Protein AF-H0J2V7-F1 (afdb_monomer)

Nearest PDB structures (foldseek):
  7k38-assembly1_A  TM=9.794E-01  e=1.694E-04  Pisum sativum
  5z82-assembly1_A  TM=9.836E-01  e=2.719E-04  Striga hermonthica
  6k5e-assembly1_A  TM=9.897E-01  e=2.897E-03  Klebsiella pneumoniae
  4nmw-assembly1_A  TM=9.707E-01  e=5.324E-03  Salmonella enterica subsp. enterica serovar Typhimurium str. LT2
  4etw-as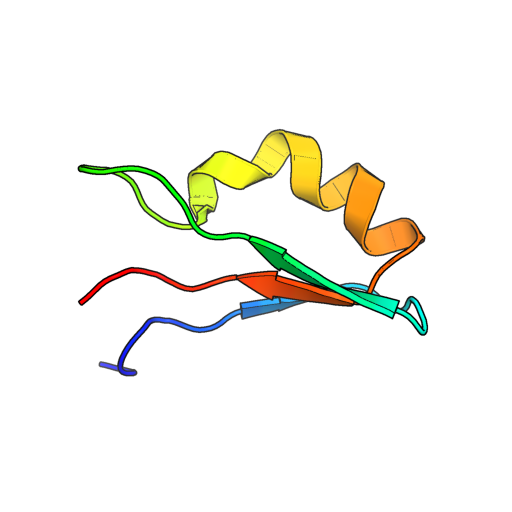sembly2_C  TM=9.997E-01  e=1.047E-02  Shigella flexneri

pLDDT: mean 95.74, std 6.28, range [57.41, 98.69]

Sequence (48 aa):
MLRNNVTIIGTGEKTLMLAHGFGCDQNMWKYIAPQLKERYTLVLFDYV

Foldseek 3Di:
DDPFAKDKAADAPAEDEDDDDPPDAQCVCVPPCVVVRPHHTYIGTGDD

Solvent-accessible surface area (backbone atoms only — not comparable to full-atom values): 2949 Å² total; per-residue (Å²): 134,70,85,39,60,72,45,79,47,54,79,23,96,50,78,46,78,52,77,59,64,89,98,63,44,48,70,80,41,69,86,53,47,71,71,46,24,75,62,18,21,35,42,34,31,30,90,126

Structure (mmCIF, N/CA/C/O backbone):
data_AF-H0J2V7-F1
#
_entry.id   AF-H0J2V7-F1
#
loop_
_atom_site.group_PDB
_atom_site.id
_atom_site.type_symbol
_atom_site.label_atom_id
_atom_site.label_alt_id
_atom_site.label_comp_id
_atom_site.label_asym_id
_atom_site.label_entity_id
_atom_site.label_seq_id
_atom_site.pdbx_PDB_ins_code
_atom_site.Cartn_x
_atom_site.Cartn_y
_atom_site.Cartn_z
_atom_site.occupancy
_atom_site.B_iso_or_equiv
_atom_site.auth_seq_id
_atom_site.auth_comp_id
_atom_site.auth_asym_id
_atom_site.auth_atom_id
_atom_site.pdbx_PDB_model_num
ATOM 1 N N . MET A 1 1 ? 17.283 -9.907 1.810 1.00 57.41 1 MET A N 1
ATOM 2 C CA . MET A 1 1 ? 16.155 -9.219 1.145 1.00 57.41 1 MET A CA 1
ATOM 3 C C . MET A 1 1 ? 14.888 -9.992 1.464 1.00 57.41 1 MET A C 1
ATOM 5 O O . MET A 1 1 ? 14.924 -11.213 1.361 1.00 57.41 1 MET A O 1
ATOM 9 N N . LEU A 1 2 ? 13.814 -9.327 1.892 1.00 81.44 2 LEU A N 1
ATOM 10 C CA . LEU A 1 2 ? 12.501 -9.965 2.036 1.00 81.44 2 LEU A CA 1
ATOM 11 C C . LEU A 1 2 ? 11.814 -9.978 0.668 1.00 81.44 2 LEU A C 1
ATOM 13 O O . LEU A 1 2 ? 11.724 -8.942 0.012 1.00 81.44 2 LEU A O 1
ATOM 17 N N . ARG A 1 3 ? 11.356 -11.151 0.224 1.00 89.81 3 ARG A N 1
ATOM 18 C CA . ARG A 1 3 ? 10.608 -11.294 -1.031 1.00 89.81 3 ARG A CA 1
ATOM 19 C C . ARG A 1 3 ? 9.328 -10.446 -0.940 1.00 89.81 3 ARG A C 1
ATOM 21 O O . ARG A 1 3 ? 8.638 -10.516 0.073 1.00 89.81 3 ARG A O 1
ATOM 28 N N . ASN A 1 4 ? 9.044 -9.652 -1.974 1.00 94.19 4 ASN A N 1
ATOM 29 C CA . ASN A 1 4 ? 7.868 -8.776 -2.100 1.00 94.19 4 ASN A CA 1
ATOM 30 C C . ASN A 1 4 ? 7.760 -7.575 -1.133 1.00 94.19 4 ASN A C 1
ATOM 32 O O . ASN A 1 4 ? 6.758 -6.873 -1.200 1.00 94.19 4 ASN A O 1
ATOM 36 N N . ASN A 1 5 ? 8.741 -7.322 -0.255 1.00 96.25 5 ASN A N 1
ATOM 37 C CA . ASN A 1 5 ? 8.799 -6.140 0.630 1.00 96.25 5 ASN A CA 1
ATOM 38 C C . ASN A 1 5 ? 7.443 -5.747 1.275 1.00 96.25 5 ASN A C 1
ATOM 40 O O . ASN A 1 5 ? 6.971 -4.622 1.138 1.00 96.25 5 ASN A O 1
ATOM 44 N N . VAL A 1 6 ? 6.770 -6.705 1.919 1.00 97.12 6 VAL A N 1
ATOM 45 C CA . VAL A 1 6 ? 5.388 -6.530 2.397 1.00 97.12 6 VAL A CA 1
ATOM 46 C C . VAL A 1 6 ? 5.308 -5.557 3.578 1.00 97.12 6 VAL A C 1
ATOM 48 O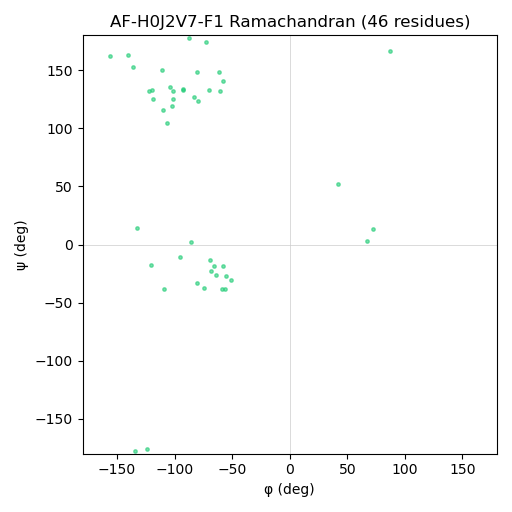 O . VAL A 1 6 ? 6.020 -5.721 4.568 1.00 97.12 6 VAL A O 1
ATOM 51 N N . THR A 1 7 ? 4.359 -4.622 3.510 1.00 97.88 7 THR A N 1
ATOM 52 C CA . THR A 1 7 ? 4.018 -3.683 4.587 1.00 97.88 7 THR A CA 1
ATOM 53 C C . THR A 1 7 ? 2.542 -3.821 4.954 1.00 97.88 7 THR A C 1
ATOM 55 O O . THR A 1 7 ? 1.674 -3.796 4.082 1.00 97.88 7 THR A O 1
ATOM 58 N N . ILE A 1 8 ? 2.241 -3.926 6.252 1.00 98.00 8 ILE A N 1
ATOM 59 C CA . ILE A 1 8 ? 0.867 -3.974 6.771 1.00 98.00 8 ILE A CA 1
ATOM 60 C C . ILE A 1 8 ? 0.644 -2.777 7.696 1.00 98.00 8 ILE A C 1
ATOM 62 O O . ILE A 1 8 ? 1.404 -2.575 8.641 1.00 98.00 8 ILE A O 1
ATOM 66 N N . ILE A 1 9 ? -0.393 -1.983 7.426 1.00 98.31 9 ILE A N 1
ATOM 67 C CA . ILE A 1 9 ? -0.764 -0.799 8.221 1.00 98.31 9 ILE A CA 1
ATOM 68 C C . ILE A 1 9 ? -2.283 -0.683 8.369 1.00 98.31 9 ILE A C 1
ATOM 70 O O . ILE A 1 9 ? -3.031 -1.255 7.588 1.00 98.31 9 ILE A O 1
ATOM 74 N N . GLY A 1 10 ? -2.746 0.122 9.327 1.00 97.62 10 GLY A N 1
ATOM 75 C CA . GLY A 1 10 ? -4.175 0.365 9.554 1.00 97.62 10 GLY A CA 1
ATOM 76 C C . GLY A 1 10 ? -4.833 -0.655 10.480 1.00 97.62 10 GLY A C 1
ATOM 77 O O . GLY A 1 10 ? -4.248 -1.686 10.808 1.00 97.62 10 GLY A O 1
ATOM 78 N N . THR A 1 11 ? -6.039 -0.328 10.943 1.00 94.12 11 THR A N 1
ATOM 79 C CA . THR A 1 11 ? -6.719 -1.042 12.043 1.00 94.12 11 THR A CA 1
ATOM 80 C C . THR A 1 11 ? -8.179 -1.386 11.739 1.00 94.12 11 THR A C 1
ATOM 82 O O . THR A 1 11 ? -8.945 -1.679 12.652 1.00 94.12 11 THR A O 1
ATOM 85 N N . GLY A 1 12 ? -8.597 -1.296 10.475 1.00 95.50 12 GLY A N 1
ATOM 86 C CA . GLY A 1 12 ? -9.966 -1.621 10.075 1.00 95.50 12 GLY A CA 1
ATOM 87 C C . GLY A 1 12 ? -10.201 -3.122 9.922 1.00 95.50 12 GLY A C 1
ATOM 88 O O . GLY A 1 12 ? -9.322 -3.848 9.481 1.00 95.50 12 GLY A O 1
ATOM 89 N N . GLU A 1 13 ? -11.4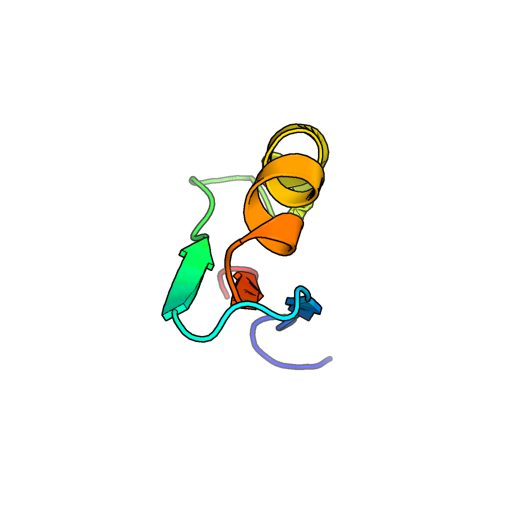19 -3.588 10.198 1.00 96.56 13 GLU A N 1
ATOM 90 C CA . GLU A 1 13 ? -11.776 -5.016 10.091 1.00 96.56 13 GLU A CA 1
ATOM 91 C C . GLU A 1 13 ? -11.681 -5.565 8.656 1.00 96.56 13 GLU A C 1
ATOM 93 O O . GLU A 1 13 ? -11.474 -6.759 8.442 1.00 96.56 13 GLU A O 1
ATOM 98 N N . LYS A 1 14 ? -11.834 -4.696 7.649 1.00 98.19 14 LYS A N 1
ATOM 99 C CA . LYS A 1 14 ? -11.735 -5.062 6.232 1.00 98.19 14 LYS A CA 1
ATOM 100 C C . LYS A 1 14 ? -10.313 -4.861 5.723 1.00 98.19 14 LYS A C 1
ATOM 102 O O . LYS A 1 14 ? -9.729 -3.794 5.907 1.00 98.19 14 LYS A O 1
ATOM 107 N N . THR A 1 15 ? -9.801 -5.863 5.011 1.00 98.50 15 THR A N 1
ATOM 108 C CA . THR A 1 15 ? -8.477 -5.805 4.382 1.00 98.50 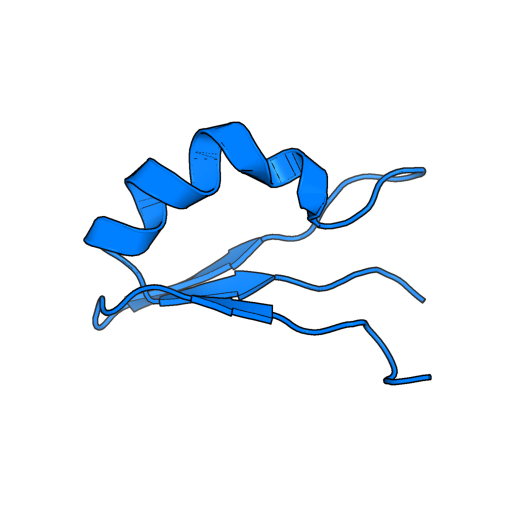15 THR A CA 1
ATOM 109 C C . THR A 1 15 ? -8.562 -5.316 2.937 1.00 98.50 15 THR A C 1
ATOM 111 O O . THR A 1 15 ? -9.382 -5.811 2.164 1.00 98.50 15 THR A O 1
ATOM 114 N N . LEU A 1 16 ? -7.691 -4.378 2.562 1.00 98.44 16 LEU A N 1
ATOM 115 C CA . LEU A 1 16 ? -7.466 -3.938 1.184 1.00 98.44 16 LEU A CA 1
ATOM 116 C C . LEU A 1 16 ? -6.013 -4.201 0.784 1.00 98.44 16 LEU A C 1
ATOM 118 O O . LEU A 1 16 ? -5.090 -3.845 1.514 1.00 98.44 16 LEU A O 1
ATOM 122 N N . MET A 1 17 ? -5.807 -4.782 -0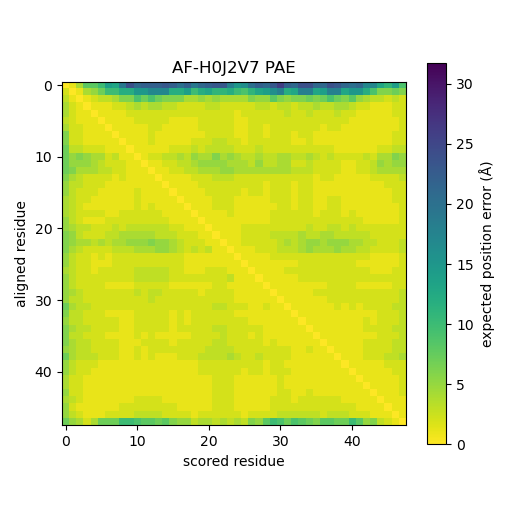.396 1.00 98.12 17 MET A N 1
ATOM 123 C CA . MET A 1 17 ? -4.476 -4.986 -0.967 1.00 98.12 17 MET A CA 1
ATOM 124 C C . MET A 1 17 ? -4.197 -3.921 -2.029 1.00 98.12 17 MET A C 1
ATOM 126 O O . MET A 1 17 ? -4.984 -3.764 -2.962 1.00 98.12 17 MET A O 1
ATOM 130 N N . LEU A 1 18 ? -3.088 -3.192 -1.891 1.00 98.19 18 LEU A N 1
ATOM 131 C CA . LEU A 1 18 ? -2.706 -2.113 -2.802 1.00 98.19 18 LEU A CA 1
ATOM 132 C C . LEU A 1 18 ? -1.537 -2.558 -3.687 1.00 98.19 18 LEU A C 1
ATOM 134 O O . LEU A 1 18 ? -0.394 -2.614 -3.240 1.00 98.19 18 LEU A O 1
ATOM 138 N N . ALA A 1 19 ? -1.833 -2.861 -4.951 1.00 97.88 19 ALA A N 1
ATOM 139 C CA . ALA A 1 19 ? -0.854 -3.303 -5.941 1.00 97.88 19 ALA A CA 1
ATOM 140 C C . ALA A 1 19 ? -0.485 -2.145 -6.881 1.00 97.88 19 ALA A C 1
ATOM 142 O O . ALA A 1 19 ? -1.358 -1.594 -7.550 1.00 97.88 19 ALA A O 1
ATOM 143 N N . HIS A 1 20 ? 0.790 -1.749 -6.912 1.00 96.94 20 HIS A N 1
ATOM 144 C CA . HIS A 1 20 ? 1.264 -0.630 -7.737 1.00 96.94 20 HIS A CA 1
ATOM 145 C C . HIS A 1 20 ? 1.303 -0.974 -9.243 1.00 96.94 20 HIS A C 1
ATOM 147 O O . HIS A 1 20 ? 1.041 -2.103 -9.645 1.00 96.94 20 HIS A O 1
ATOM 153 N N . GLY A 1 21 ? 1.599 0.010 -10.097 1.00 96.50 21 GLY A N 1
ATOM 154 C CA . GLY A 1 21 ? 1.793 -0.188 -11.541 1.00 96.50 21 GLY A CA 1
ATOM 155 C C . GLY A 1 21 ? 3.235 -0.554 -11.921 1.00 96.50 21 GLY A C 1
ATOM 156 O O . GLY A 1 21 ? 4.126 -0.593 -11.071 1.00 96.50 21 GLY A O 1
ATOM 157 N N . PHE A 1 22 ? 3.478 -0.798 -13.212 1.00 96.25 22 PHE A N 1
ATOM 158 C CA . PHE A 1 22 ? 4.816 -1.064 -13.757 1.00 96.25 22 PHE A CA 1
ATOM 159 C C . PHE A 1 22 ? 5.801 0.088 -13.479 1.00 96.25 22 PHE A C 1
ATOM 161 O O . PHE A 1 22 ? 5.437 1.255 -13.598 1.00 96.25 22 PHE A O 1
ATOM 168 N N . GLY A 1 23 ? 7.055 -0.245 -13.150 1.00 94.44 23 GLY A N 1
ATOM 169 C CA . GLY A 1 23 ? 8.129 0.737 -12.941 1.00 94.44 23 GLY A CA 1
ATOM 170 C C . GLY A 1 23 ? 8.018 1.557 -11.649 1.00 94.44 23 GLY A C 1
ATOM 171 O O . GLY A 1 23 ? 8.701 2.567 -11.510 1.00 94.44 23 GLY A O 1
ATOM 172 N N . CYS A 1 24 ? 7.152 1.153 -10.721 1.00 95.50 24 CYS A N 1
ATOM 173 C CA . CYS A 1 24 ? 6.958 1.799 -9.424 1.00 95.50 24 CYS A CA 1
ATOM 174 C C . CYS A 1 24 ? 7.159 0.806 -8.267 1.00 95.50 24 CYS A C 1
ATOM 176 O O . CYS A 1 24 ? 7.484 -0.355 -8.501 1.00 95.50 24 CYS A O 1
ATOM 178 N N . ASP A 1 25 ? 6.930 1.273 -7.039 1.00 96.94 25 ASP A N 1
ATOM 179 C CA . ASP A 1 25 ? 6.890 0.479 -5.810 1.00 96.94 25 ASP A CA 1
ATOM 180 C C . ASP A 1 25 ? 5.667 0.875 -4.950 1.00 96.94 25 ASP A C 1
ATOM 182 O O . ASP A 1 25 ? 4.851 1.731 -5.327 1.00 96.94 25 ASP A O 1
ATOM 186 N N . GLN A 1 26 ? 5.520 0.264 -3.776 1.00 97.62 26 GLN A N 1
ATOM 187 C CA . GLN A 1 26 ? 4.431 0.542 -2.841 1.00 97.62 26 GLN A CA 1
ATOM 188 C C . GLN A 1 26 ? 4.332 2.005 -2.364 1.00 97.62 26 GLN A C 1
ATOM 190 O O . GLN A 1 26 ? 3.263 2.420 -1.903 1.00 97.62 26 GLN A O 1
ATOM 195 N N . ASN A 1 27 ? 5.383 2.825 -2.500 1.00 97.06 27 ASN A N 1
ATOM 196 C CA . ASN A 1 27 ? 5.360 4.237 -2.100 1.00 97.06 27 ASN A CA 1
ATOM 197 C C . ASN A 1 27 ? 4.453 5.098 -2.986 1.00 97.06 27 ASN A C 1
ATOM 199 O O . ASN A 1 27 ? 4.108 6.217 -2.593 1.00 97.06 27 ASN A O 1
ATOM 203 N N . MET A 1 28 ? 4.006 4.587 -4.138 1.00 97.25 28 MET A N 1
ATOM 204 C CA . MET A 1 28 ? 2.968 5.229 -4.959 1.00 97.25 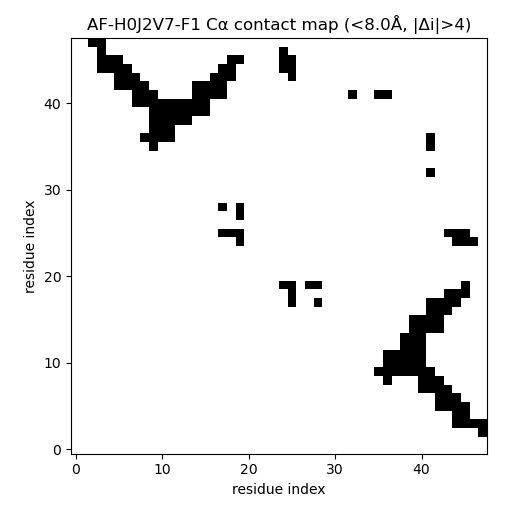28 MET A CA 1
ATOM 205 C C . MET A 1 28 ? 1.717 5.583 -4.150 1.00 97.25 28 MET A C 1
ATOM 207 O O . MET A 1 28 ? 1.052 6.583 -4.422 1.00 97.25 28 MET A O 1
ATOM 211 N N . TRP A 1 29 ? 1.421 4.806 -3.108 1.00 97.69 29 TRP A N 1
ATOM 212 C CA . TRP A 1 29 ? 0.234 4.985 -2.282 1.00 97.69 29 TRP A CA 1
ATOM 213 C C . TRP A 1 29 ? 0.408 5.996 -1.143 1.00 97.69 29 TRP A C 1
ATOM 215 O O . TRP A 1 29 ? -0.544 6.215 -0.399 1.00 97.69 29 TRP A O 1
ATOM 225 N N . LYS A 1 30 ? 1.565 6.658 -0.991 1.00 96.88 30 LYS A N 1
ATOM 226 C CA . LYS A 1 30 ? 1.884 7.499 0.185 1.00 96.88 30 LYS A CA 1
ATOM 227 C C . LYS A 1 30 ? 0.878 8.615 0.497 1.00 96.88 30 LYS A C 1
ATOM 229 O O . LYS A 1 30 ? 0.747 9.001 1.654 1.00 96.88 30 LYS A O 1
ATOM 234 N N . TYR A 1 31 ? 0.158 9.116 -0.508 1.00 97.75 31 TYR A N 1
ATOM 235 C CA . TYR A 1 31 ? -0.853 10.170 -0.340 1.00 97.75 31 TYR A CA 1
ATOM 236 C C . TYR A 1 31 ? -2.289 9.656 -0.182 1.00 97.75 31 TYR A C 1
ATOM 238 O O . TYR A 1 31 ? -3.165 10.450 0.142 1.00 97.75 31 TYR A O 1
ATOM 246 N N . ILE A 1 32 ? -2.525 8.361 -0.419 1.00 96.75 32 ILE A N 1
ATOM 247 C CA . ILE A 1 32 ? -3.847 7.712 -0.357 1.00 96.75 32 ILE A CA 1
ATOM 248 C C . ILE A 1 32 ? -3.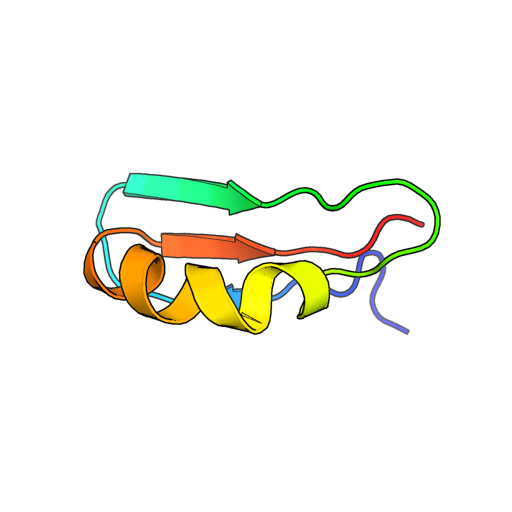938 6.786 0.867 1.00 96.75 32 ILE A C 1
ATOM 250 O O . ILE A 1 32 ? -4.969 6.694 1.533 1.00 96.75 32 ILE A O 1
ATOM 254 N N . ALA A 1 33 ? -2.842 6.095 1.185 1.00 97.62 33 ALA A N 1
ATOM 255 C CA . ALA A 1 33 ? -2.749 5.168 2.302 1.00 97.62 33 ALA A CA 1
ATOM 256 C C . ALA A 1 33 ? -3.111 5.796 3.664 1.00 97.62 33 ALA A C 1
ATOM 258 O O . ALA A 1 33 ? -3.776 5.109 4.441 1.00 97.62 33 ALA A O 1
ATOM 259 N N . PRO A 1 34 ? -2.757 7.064 3.985 1.00 97.31 34 PRO A N 1
ATOM 260 C CA . PRO A 1 34 ? -3.139 7.676 5.257 1.00 97.31 34 PRO A CA 1
ATOM 261 C C . PRO A 1 34 ? -4.652 7.740 5.487 1.00 97.31 34 PRO A C 1
ATOM 263 O O . PRO A 1 34 ? -5.093 7.492 6.600 1.00 97.31 34 PRO A O 1
ATOM 266 N N . GLN A 1 35 ? -5.442 8.010 4.449 1.00 96.88 35 GLN A N 1
ATOM 267 C CA . GLN A 1 35 ? -6.897 8.120 4.550 1.00 96.88 35 GLN A CA 1
ATOM 268 C C . GLN A 1 35 ? -7.563 6.740 4.558 1.00 96.88 35 GLN A C 1
ATOM 270 O O . GLN A 1 35 ? -8.581 6.536 5.215 1.00 96.88 35 GLN A O 1
ATOM 275 N N . LEU A 1 36 ? -6.994 5.764 3.842 1.00 97.81 36 LEU A N 1
ATOM 276 C CA . LEU A 1 36 ? -7.537 4.405 3.821 1.00 97.81 36 LEU A CA 1
ATOM 277 C C . LEU A 1 36 ? -7.242 3.639 5.118 1.00 97.81 36 LEU A C 1
ATOM 279 O O . LEU A 1 36 ? -8.110 2.910 5.598 1.00 97.81 36 LEU A O 1
ATOM 283 N N . LYS A 1 37 ? -6.057 3.815 5.719 1.00 97.62 37 LYS A N 1
ATOM 284 C CA . LYS A 1 37 ? -5.651 3.056 6.918 1.00 97.62 37 LYS A CA 1
ATOM 285 C C . LYS A 1 37 ? -6.505 3.360 8.156 1.00 97.62 37 LYS A C 1
ATOM 287 O O . LYS A 1 37 ? -6.506 2.572 9.096 1.00 97.62 37 LYS A O 1
ATOM 292 N N . GLU A 1 38 ? -7.226 4.485 8.159 1.00 96.69 38 GLU A N 1
ATOM 293 C CA . GLU A 1 38 ? -8.192 4.841 9.209 1.00 96.69 38 GLU A CA 1
ATOM 294 C C . GLU A 1 38 ? -9.427 3.928 9.208 1.00 96.69 38 GLU A C 1
ATOM 296 O O . GLU A 1 38 ? -10.106 3.808 10.223 1.00 96.69 38 GLU A O 1
ATOM 301 N N . ARG A 1 39 ? -9.734 3.285 8.072 1.00 97.56 39 ARG A N 1
ATOM 302 C CA . ARG A 1 39 ? -10.951 2.474 7.883 1.00 97.56 39 ARG A CA 1
ATOM 303 C C . ARG A 1 39 ? -10.678 1.016 7.526 1.00 97.56 39 ARG A C 1
ATOM 305 O O . ARG A 1 39 ? -11.578 0.189 7.651 1.00 97.56 39 ARG A O 1
ATOM 312 N N . TYR A 1 40 ? -9.469 0.705 7.070 1.00 98.62 40 TYR A N 1
ATOM 313 C CA . TYR A 1 40 ? -9.087 -0.600 6.536 1.00 98.62 40 TYR A CA 1
ATOM 314 C C . TYR A 1 40 ? -7.726 -1.035 7.080 1.00 98.62 40 TYR A C 1
ATOM 316 O O . TYR A 1 40 ? -6.868 -0.198 7.360 1.00 98.62 40 TYR A O 1
ATOM 324 N N . THR A 1 41 ? -7.496 -2.343 7.165 1.00 98.62 41 THR A N 1
ATOM 325 C CA . THR A 1 41 ? -6.136 -2.891 7.183 1.00 98.62 41 THR A CA 1
ATOM 326 C C . THR A 1 41 ? -5.620 -2.925 5.748 1.00 98.62 41 THR A C 1
ATOM 328 O O . THR A 1 41 ? -6.245 -3.496 4.858 1.00 98.62 41 THR A O 1
ATOM 331 N N . LEU A 1 42 ? -4.490 -2.280 5.498 1.00 98.69 42 LEU A N 1
ATOM 332 C CA . LEU A 1 42 ? -3.860 -2.202 4.189 1.00 98.69 42 LEU A CA 1
ATOM 333 C C . LEU A 1 42 ? -2.697 -3.183 4.121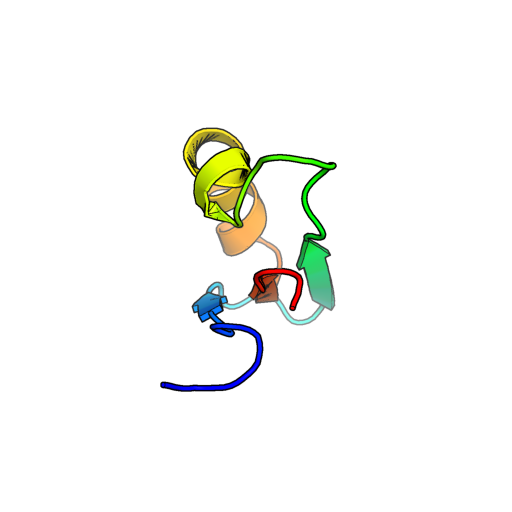 1.00 98.69 42 LEU A C 1
ATOM 335 O O . LEU A 1 42 ? -1.837 -3.176 5.001 1.00 98.69 42 LEU A O 1
ATOM 339 N N . VAL A 1 43 ? -2.651 -3.963 3.046 1.00 98.50 43 VAL A N 1
ATOM 340 C CA . VAL A 1 43 ? -1.506 -4.793 2.666 1.00 98.50 43 VAL A CA 1
ATOM 341 C C . VAL A 1 43 ? -0.876 -4.181 1.419 1.00 98.50 43 VAL A C 1
ATOM 343 O O . VAL A 1 43 ? -1.508 -4.116 0.364 1.00 98.50 43 VAL A O 1
ATOM 346 N N . LEU A 1 44 ? 0.361 -3.715 1.547 1.00 98.38 44 LEU A N 1
ATOM 347 C CA . LEU A 1 44 ? 1.174 -3.183 0.461 1.00 98.38 44 LEU A CA 1
ATOM 348 C C . LEU A 1 44 ? 2.337 -4.140 0.187 1.00 98.38 44 LEU A C 1
ATOM 350 O O . LEU A 1 44 ? 2.798 -4.835 1.093 1.00 98.38 44 LEU A O 1
ATOM 354 N N . PHE A 1 45 ? 2.801 -4.188 -1.056 1.00 98.00 45 PHE A N 1
ATOM 355 C CA . PHE A 1 45 ? 3.918 -5.031 -1.470 1.00 98.00 45 PHE A CA 1
ATOM 356 C C . PHE A 1 45 ? 4.577 -4.458 -2.727 1.00 98.00 45 PHE A C 1
ATOM 358 O O . PHE A 1 45 ? 3.947 -3.688 -3.456 1.00 98.00 45 PHE A O 1
ATOM 365 N N . ASP A 1 46 ? 5.805 -4.896 -2.991 1.00 97.44 46 ASP A N 1
ATOM 366 C CA . ASP A 1 46 ? 6.531 -4.619 -4.228 1.00 97.44 46 ASP A CA 1
ATOM 367 C C . ASP A 1 46 ? 6.530 -5.868 -5.131 1.00 97.44 46 ASP A C 1
ATOM 369 O O . ASP A 1 46 ? 6.734 -7.000 -4.661 1.00 97.44 46 ASP A O 1
ATOM 373 N N . TYR A 1 47 ? 6.280 -5.693 -6.434 1.00 94.19 47 TYR A N 1
ATOM 374 C CA . TYR A 1 47 ? 6.471 -6.777 -7.409 1.00 94.19 47 TYR A CA 1
ATOM 375 C C . TYR A 1 47 ? 7.942 -7.232 -7.442 1.00 94.19 47 TYR A C 1
ATOM 377 O O . TYR A 1 47 ? 8.852 -6.439 -7.205 1.00 94.19 47 TYR A O 1
ATOM 385 N N . VAL A 1 48 ? 8.157 -8.522 -7.728 1.00 90.62 48 VAL A N 1
ATOM 386 C CA . VAL A 1 48 ? 9.476 -9.175 -7.855 1.00 90.62 48 VAL A CA 1
ATOM 387 C C . VAL A 1 48 ? 9.632 -9.713 -9.264 1.00 90.62 48 VAL A C 1
ATOM 389 O O . VAL A 1 48 ? 8.638 -10.301 -9.749 1.00 90.62 48 VAL A O 1
#

Radius of gyration: 10.67 Å; Cα contacts (8 Å, |Δi|>4): 80; chains: 1; bounding box: 28×22×26 Å

Mean predicted aligned error: 2.56 Å

Secondary structure (DSSP, 8-state):
--GGG-EEEEEEEEEEEE---TT--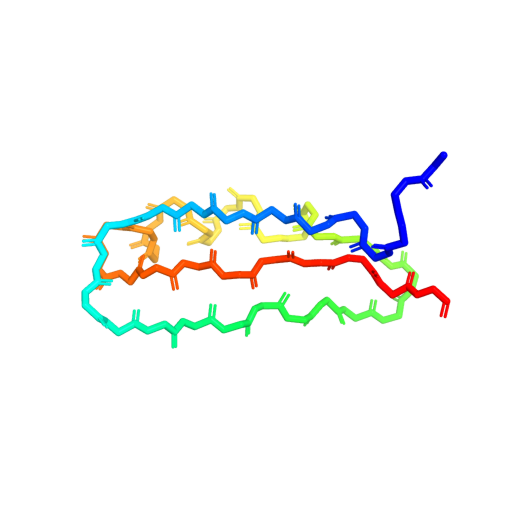GGGGTTTHHHHTTTEEEEE----